Protein AF-A0A961IUP4-F1 (afdb_monomer)

Radius of gyration: 21.98 Å; Cα contacts (8 Å, |Δi|>4): 112; chains: 1; bounding box: 60×43×52 Å

Foldseek 3Di:
DPPPPPPPDPPPDPPDDDDDQFDDQWPDDEPPQKYWQAAAAPDPDQAGAHPVRHRSHHGPRHHIDIDGPDVVSVVVDIHGHGRDDDDDPDDDDDDDDDPD

Mean predicted aligned error: 8.25 Å

Solvent-accessible surface area (backbone atoms only — not comparable to full-atom values): 6811 Å² total; per-residue (Å²): 144,89,76,93,78,83,84,86,82,86,78,86,68,80,86,78,74,79,75,80,78,70,50,74,48,47,74,62,53,80,80,76,62,26,38,83,65,33,34,38,32,66,41,92,62,92,47,40,15,15,95,84,73,39,73,46,29,42,65,83,33,87,50,70,43,76,41,56,91,39,72,67,52,55,74,72,55,72,56,73,42,76,34,53,94,80,79,90,86,78,86,86,80,90,75,81,89,75,89,126

Sequence (100 aa):
MTRLLLSLLLLATPAVADPPPLGLPIDCRLGDDCFLMNYFDSDPGPGATDFTCGPQSYDGHQGTDFAVPSFAAMRAGVAVLAAAPGEVRATRDGMPDLGL

Secondary structure (DSSP, 8-state):
---S-SS---------PPPPP---SBSS-BTTTBEEEE-----SSS----TTS-S---TT--S-EEE-S-HHHHHH---B--SS----------------

pLDDT: mean 88.99, std 13.1, range [54.72, 98.31]

Structure (mmCIF, N/CA/C/O backbone):
data_AF-A0A961IUP4-F1
#
_entry.id   AF-A0A961IUP4-F1
#
loop_
_atom_site.group_PDB
_atom_site.id
_atom_site.type_symbol
_atom_site.label_atom_id
_atom_site.label_alt_id
_atom_site.label_comp_id
_atom_site.label_asym_id
_atom_site.label_entity_id
_atom_site.label_seq_id
_atom_site.pdbx_PDB_ins_code
_atom_site.Cartn_x
_atom_site.Cartn_y
_atom_site.Cartn_z
_atom_site.occupancy
_atom_site.B_iso_or_equiv
_atom_site.auth_seq_id
_atom_site.auth_comp_id
_atom_site.auth_asym_id
_atom_site.auth_atom_id
_atom_site.pdbx_PDB_model_num
ATOM 1 N N . MET A 1 1 ? 42.740 -28.136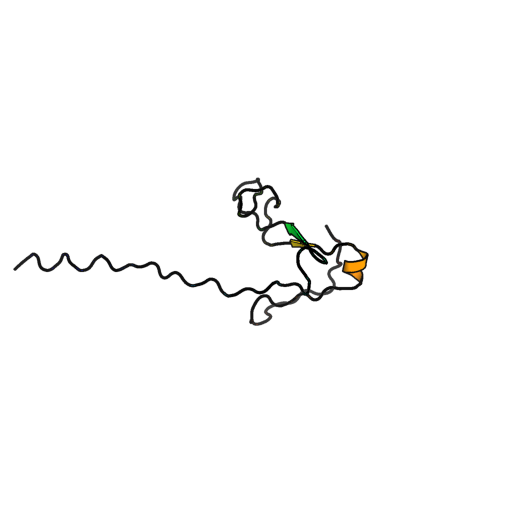 40.064 1.00 57.19 1 MET A N 1
ATOM 2 C CA . MET A 1 1 ? 41.828 -26.982 40.230 1.00 57.19 1 MET A CA 1
ATOM 3 C C . MET A 1 1 ? 42.009 -25.991 39.074 1.00 57.19 1 MET A C 1
ATOM 5 O O . MET A 1 1 ? 42.525 -24.910 39.311 1.00 57.19 1 MET A O 1
ATOM 9 N N . THR A 1 2 ? 41.669 -26.332 37.816 1.00 55.19 2 THR A N 1
ATOM 10 C CA . THR A 1 2 ? 41.746 -25.330 36.715 1.00 55.19 2 THR A CA 1
ATOM 11 C C . THR A 1 2 ? 41.021 -25.680 35.407 1.00 55.19 2 THR A C 1
ATOM 13 O O . THR A 1 2 ? 41.412 -25.158 34.376 1.00 55.19 2 THR A O 1
ATOM 16 N N . ARG A 1 3 ? 40.004 -26.554 35.352 1.00 55.12 3 ARG A N 1
ATOM 17 C CA . ARG A 1 3 ? 39.290 -26.784 34.067 1.00 55.12 3 ARG A CA 1
ATOM 18 C C . ARG A 1 3 ? 37.778 -26.979 34.192 1.00 55.12 3 ARG A C 1
ATOM 20 O O . ARG A 1 3 ? 37.156 -27.522 33.294 1.00 55.12 3 ARG A O 1
ATOM 27 N N . LEU A 1 4 ? 37.178 -26.496 35.280 1.00 55.97 4 LEU A N 1
ATOM 28 C CA . LEU A 1 4 ? 35.719 -26.438 35.438 1.00 55.97 4 LEU A CA 1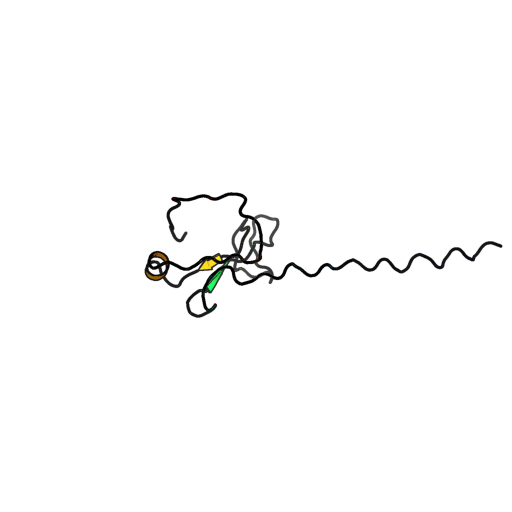
ATOM 29 C C . LEU A 1 4 ? 35.179 -25.057 35.017 1.00 55.97 4 LEU A C 1
ATOM 31 O O . LEU A 1 4 ? 34.437 -24.424 35.754 1.00 55.97 4 LEU A O 1
ATOM 35 N N . LEU A 1 5 ? 35.647 -24.541 33.878 1.00 58.06 5 LEU A N 1
ATOM 36 C CA . LEU A 1 5 ? 35.353 -23.177 33.408 1.00 58.06 5 LEU A CA 1
ATOM 37 C C . LEU A 1 5 ? 35.127 -23.110 31.889 1.00 58.06 5 LEU A C 1
ATOM 39 O O . LEU A 1 5 ? 35.246 -22.048 31.292 1.00 58.06 5 LEU A O 1
ATOM 43 N N . LEU A 1 6 ? 34.797 -24.238 31.251 1.00 54.72 6 LEU A N 1
ATOM 44 C CA . LEU A 1 6 ? 34.560 -24.298 29.803 1.00 54.72 6 LEU A CA 1
ATOM 45 C C . LEU A 1 6 ? 33.219 -24.961 29.449 1.00 54.72 6 LEU A C 1
ATOM 47 O O . LEU A 1 6 ? 33.121 -25.672 28.456 1.00 54.72 6 LEU A O 1
ATOM 51 N N . SER A 1 7 ? 32.192 -24.752 30.276 1.00 59.00 7 SER A N 1
ATOM 52 C CA . SER A 1 7 ? 30.864 -25.365 30.087 1.00 59.00 7 SER A CA 1
ATOM 53 C C . SER A 1 7 ? 29.727 -24.349 29.932 1.00 59.00 7 SER A C 1
ATOM 55 O O . SER A 1 7 ? 28.568 -24.746 29.936 1.00 59.00 7 SER A O 1
ATOM 57 N N . LEU A 1 8 ? 30.017 -23.046 29.822 1.00 60.75 8 LEU A N 1
ATOM 58 C CA . LEU A 1 8 ? 29.002 -21.989 29.957 1.00 60.75 8 LEU A CA 1
ATOM 59 C C . LEU A 1 8 ? 28.918 -21.028 28.755 1.00 60.75 8 LEU A C 1
ATOM 61 O O . LEU A 1 8 ? 28.814 -19.823 28.944 1.00 60.75 8 LEU A O 1
ATOM 65 N N . LEU A 1 9 ? 28.995 -21.534 27.518 1.00 63.19 9 LEU A N 1
ATOM 66 C CA . LEU A 1 9 ? 28.990 -20.686 26.309 1.00 63.19 9 LEU A CA 1
ATOM 67 C C . LEU A 1 9 ? 28.026 -21.127 25.185 1.00 63.19 9 LEU A C 1
ATOM 69 O O . LEU A 1 9 ? 28.164 -20.648 24.068 1.00 63.19 9 LEU A O 1
ATOM 73 N N . LEU A 1 10 ? 27.033 -21.994 25.437 1.00 63.00 10 LEU A N 1
ATOM 74 C CA . LEU A 1 10 ? 26.183 -22.554 24.361 1.00 63.00 10 LEU A CA 1
ATOM 75 C C . LEU A 1 10 ? 24.656 -22.371 24.505 1.00 63.00 10 LEU A C 1
ATOM 77 O O . LEU A 1 10 ? 23.895 -23.213 24.044 1.00 63.00 10 LEU A O 1
ATOM 81 N N . LEU A 1 11 ? 24.173 -21.273 25.095 1.00 65.38 11 LEU A N 1
ATOM 82 C CA . LEU A 1 11 ? 22.719 -21.017 25.205 1.00 65.38 11 LEU A CA 1
ATOM 83 C C . LEU A 1 11 ? 22.259 -19.649 24.671 1.00 65.38 11 LEU A C 1
ATOM 85 O O . LEU A 1 11 ? 21.172 -19.191 25.012 1.00 65.38 11 LEU A O 1
ATOM 89 N N . ALA A 1 12 ? 23.031 -19.007 23.791 1.00 66.44 12 ALA A N 1
ATOM 90 C CA . ALA A 1 12 ? 22.535 -17.852 23.041 1.00 66.44 12 ALA A CA 1
ATOM 91 C C . ALA A 1 12 ? 21.605 -18.329 21.910 1.00 66.44 12 ALA A C 1
ATOM 93 O O . ALA A 1 12 ? 22.010 -18.439 20.756 1.00 66.44 12 ALA A O 1
ATOM 94 N N . THR A 1 13 ? 20.362 -18.668 22.254 1.00 72.12 13 THR A N 1
ATOM 95 C CA . THR A 1 13 ? 19.296 -18.785 21.254 1.00 72.12 13 THR A CA 1
ATOM 96 C C . THR A 1 13 ? 18.891 -17.369 20.842 1.00 72.12 13 THR A C 1
ATOM 98 O O . THR A 1 13 ? 18.687 -16.527 21.722 1.00 72.12 13 THR A O 1
ATOM 101 N N . PRO A 1 14 ? 18.822 -17.043 19.539 1.00 75.75 14 PRO A N 1
ATOM 102 C CA . PRO A 1 14 ? 18.246 -15.774 19.131 1.00 75.75 14 PRO A CA 1
ATOM 103 C C . PRO A 1 14 ? 16.801 -15.741 19.628 1.00 75.75 14 PRO A C 1
ATOM 105 O O . PRO A 1 14 ? 16.029 -16.665 19.369 1.00 75.75 14 PRO A O 1
ATOM 108 N N . ALA A 1 15 ? 16.442 -14.692 20.365 1.00 74.25 15 ALA A N 1
ATOM 109 C CA . ALA A 1 15 ? 15.049 -14.406 20.655 1.00 74.25 15 ALA A CA 1
ATOM 110 C C . ALA A 1 15 ? 14.378 -14.045 19.325 1.00 74.25 15 ALA A C 1
ATOM 112 O O . ALA A 1 15 ? 14.491 -12.918 18.846 1.00 74.25 15 ALA A O 1
ATOM 113 N N . VAL A 1 16 ? 13.744 -15.028 18.693 1.00 76.44 16 VAL A N 1
ATOM 114 C CA . VAL A 1 16 ? 12.872 -14.800 17.545 1.00 76.44 16 VAL A CA 1
ATOM 115 C C . VAL A 1 16 ? 11.540 -14.356 18.129 1.00 76.44 16 VAL A C 1
ATOM 117 O O . VAL A 1 16 ? 10.814 -15.160 18.707 1.00 76.44 16 VAL A O 1
ATOM 120 N N . ALA A 1 17 ? 11.270 -13.054 18.079 1.00 77.56 17 ALA A N 1
ATOM 121 C CA . ALA A 1 17 ? 9.930 -12.555 18.334 1.00 77.56 17 ALA A CA 1
ATOM 122 C C . ALA A 1 17 ? 9.073 -12.875 17.109 1.00 77.56 17 ALA A C 1
ATOM 124 O O . ALA A 1 17 ? 9.506 -12.629 15.979 1.00 77.56 17 ALA A O 1
ATOM 125 N N . ASP A 1 18 ? 7.872 -13.402 17.332 1.00 80.69 18 ASP A N 1
ATOM 126 C CA . ASP A 1 18 ? 6.903 -13.508 16.251 1.00 80.69 18 ASP A CA 1
ATOM 127 C C . ASP A 1 18 ? 6.600 -12.098 15.723 1.00 80.69 18 ASP A C 1
ATOM 129 O O . ASP A 1 18 ? 6.476 -11.153 16.518 1.00 80.69 18 ASP A O 1
ATOM 133 N N . PRO A 1 19 ? 6.497 -11.920 14.396 1.00 80.75 19 PRO A N 1
ATOM 134 C CA . PRO A 1 19 ? 6.028 -10.658 13.856 1.00 80.75 19 PRO A CA 1
ATOM 135 C C . PRO A 1 19 ? 4.638 -10.352 14.434 1.00 80.75 19 PRO A C 1
ATOM 137 O O . PRO A 1 19 ? 3.856 -11.278 14.682 1.00 80.75 19 PRO A O 1
ATOM 140 N N . PRO A 1 20 ? 4.304 -9.068 14.659 1.00 82.88 20 PRO A N 1
ATOM 141 C CA . PRO A 1 20 ? 2.963 -8.717 15.096 1.00 82.88 20 PRO A CA 1
ATOM 142 C C . PRO A 1 20 ? 1.951 -9.281 14.088 1.00 82.88 20 PRO A C 1
ATOM 144 O O . PRO A 1 20 ? 2.190 -9.190 12.881 1.00 82.88 20 PRO A O 1
ATOM 147 N N . PRO A 1 21 ? 0.835 -9.873 14.543 1.00 88.00 21 PRO A N 1
ATOM 148 C CA . PRO A 1 21 ? -0.186 -10.349 13.626 1.00 88.00 21 PRO A CA 1
ATOM 149 C C . PRO A 1 21 ? -0.774 -9.145 12.888 1.00 88.00 21 PRO A C 1
ATOM 151 O O . PRO A 1 21 ? -1.307 -8.228 13.514 1.00 88.00 21 PRO A O 1
ATOM 154 N N . LEU A 1 22 ? -0.658 -9.149 11.561 1.00 92.25 22 LEU A N 1
ATOM 155 C CA . LEU A 1 22 ? -1.227 -8.127 10.690 1.00 92.25 22 LEU A CA 1
ATOM 156 C C . LEU A 1 22 ? -2.423 -8.715 9.938 1.00 92.25 22 LEU A C 1
ATOM 158 O O . LEU A 1 22 ? -2.325 -9.783 9.334 1.00 92.25 22 LEU A O 1
ATOM 162 N N . GLY A 1 23 ? -3.552 -8.015 9.983 1.00 94.12 23 GLY A N 1
ATOM 163 C CA . GLY A 1 23 ? -4.695 -8.239 9.106 1.00 94.12 23 GLY A CA 1
ATOM 164 C C . GLY A 1 23 ? -4.532 -7.521 7.764 1.00 94.12 23 GLY A C 1
ATOM 165 O O . GLY A 1 23 ? -3.700 -6.625 7.616 1.00 94.12 23 GLY A O 1
ATOM 166 N N . LEU A 1 24 ? -5.360 -7.898 6.787 1.00 94.94 24 LEU A N 1
ATOM 167 C CA . LEU A 1 24 ? -5.457 -7.192 5.508 1.00 94.94 24 LEU A CA 1
ATOM 168 C C . LEU A 1 24 ? -6.015 -5.769 5.756 1.00 94.94 24 LEU A C 1
ATOM 170 O O . LEU A 1 24 ? -7.094 -5.652 6.338 1.00 94.94 24 LEU A O 1
ATOM 174 N N . PRO A 1 25 ? -5.324 -4.686 5.343 1.00 96.62 25 PRO A N 1
ATOM 175 C CA . PRO A 1 25 ? -5.694 -3.311 5.698 1.00 96.62 25 PRO A CA 1
ATOM 176 C C . PRO A 1 25 ? -6.808 -2.720 4.814 1.00 96.62 25 PRO A C 1
ATOM 178 O O . PRO A 1 25 ? -6.965 -1.504 4.729 1.00 96.62 25 PRO A O 1
ATOM 181 N N . ILE A 1 26 ? -7.580 -3.562 4.132 1.00 96.81 26 ILE A N 1
ATOM 182 C CA . ILE A 1 26 ? -8.632 -3.170 3.195 1.00 96.81 26 ILE A CA 1
ATOM 183 C C . ILE A 1 26 ? -9.783 -4.178 3.289 1.00 96.81 26 ILE A C 1
ATOM 185 O O . ILE A 1 26 ? -9.552 -5.386 3.351 1.00 96.81 26 ILE A O 1
ATOM 189 N N . ASP A 1 27 ? -11.018 -3.680 3.336 1.00 96.81 27 ASP A N 1
ATOM 190 C CA . ASP A 1 27 ? -12.228 -4.507 3.359 1.00 96.81 27 ASP A CA 1
ATOM 191 C C . ASP A 1 27 ? -12.570 -4.989 1.944 1.00 96.81 27 ASP A C 1
ATOM 193 O O . ASP A 1 27 ? -13.314 -4.344 1.203 1.00 96.81 27 ASP A O 1
ATOM 197 N N . CYS A 1 28 ? -11.933 -6.085 1.536 1.00 96.38 28 CYS A N 1
ATOM 198 C CA . CYS A 1 28 ? -12.100 -6.691 0.222 1.00 96.38 28 CYS A CA 1
ATOM 199 C C . CYS A 1 28 ? -11.745 -8.185 0.245 1.00 96.38 28 CYS A C 1
ATOM 201 O O . CYS A 1 28 ? -11.082 -8.692 1.156 1.00 96.38 28 CYS A O 1
ATOM 203 N N . ARG A 1 29 ? -12.154 -8.901 -0.801 1.00 96.25 29 ARG A N 1
ATOM 204 C CA . ARG A 1 29 ? -11.702 -10.251 -1.124 1.00 96.25 29 ARG A CA 1
ATOM 205 C C . ARG A 1 29 ? -10.586 -10.173 -2.168 1.00 96.25 29 ARG A C 1
ATOM 207 O O . ARG A 1 29 ? -10.814 -9.962 -3.361 1.00 96.25 29 ARG A O 1
ATOM 214 N N . LEU A 1 30 ? -9.356 -10.367 -1.693 1.00 96.12 30 LEU A N 1
ATOM 215 C CA . LEU A 1 30 ? -8.157 -10.305 -2.525 1.00 96.12 30 LEU A CA 1
ATOM 216 C C . LEU A 1 30 ? -8.232 -11.277 -3.712 1.00 96.12 30 LEU A C 1
ATOM 218 O O . LEU A 1 30 ? -8.437 -12.476 -3.531 1.00 96.12 30 LEU A O 1
ATOM 222 N N . GLY A 1 31 ? -8.014 -10.743 -4.913 1.00 95.69 31 GLY A N 1
ATOM 223 C CA . GLY A 1 31 ? -8.123 -11.457 -6.184 1.00 95.69 31 GLY A CA 1
ATOM 224 C C . GLY A 1 31 ? -9.469 -11.283 -6.889 1.00 95.69 31 GLY A C 1
ATOM 225 O O . GLY A 1 31 ? -9.584 -11.678 -8.048 1.00 95.69 31 GLY A O 1
ATOM 226 N N . ASP A 1 32 ? -10.463 -10.674 -6.237 1.00 96.69 32 ASP A N 1
ATOM 227 C CA . ASP A 1 32 ? -11.799 -10.491 -6.805 1.00 96.69 32 ASP A CA 1
ATOM 228 C C . ASP A 1 32 ? -12.192 -9.019 -6.930 1.00 96.69 32 ASP A C 1
ATOM 230 O O . ASP A 1 32 ? -12.432 -8.536 -8.036 1.00 96.69 32 ASP A O 1
ATOM 234 N N . ASP A 1 33 ? -12.263 -8.303 -5.809 1.00 95.69 33 ASP A N 1
ATOM 235 C CA . ASP A 1 33 ? -12.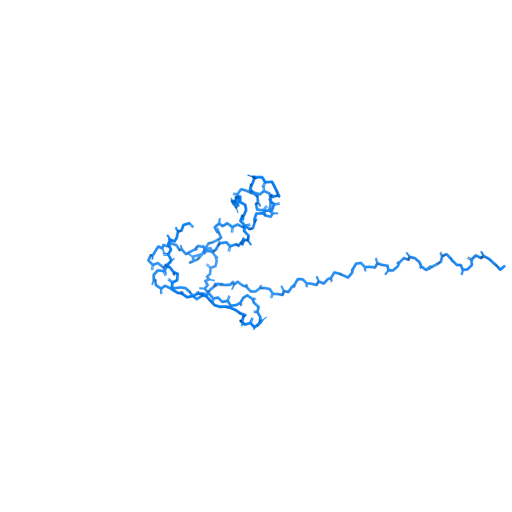657 -6.888 -5.746 1.00 95.69 33 ASP A CA 1
ATOM 236 C C . ASP A 1 33 ? -11.515 -5.969 -5.274 1.00 95.69 33 ASP A C 1
ATOM 238 O O . ASP A 1 33 ? -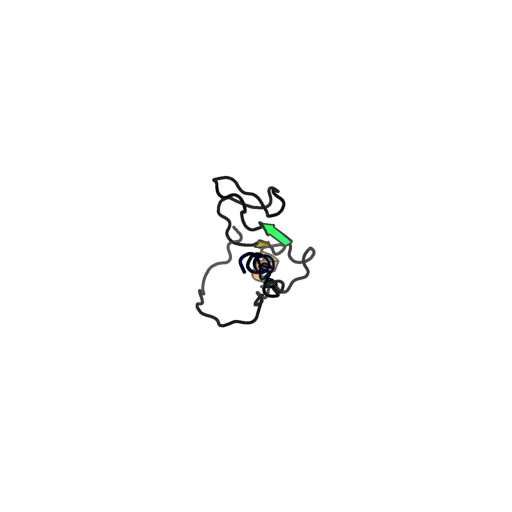11.672 -4.747 -5.238 1.00 95.69 33 ASP A O 1
ATOM 242 N N . CYS A 1 34 ? -10.336 -6.542 -5.022 1.00 97.06 34 CYS A N 1
ATOM 243 C CA . CYS A 1 34 ? -9.067 -5.838 -4.884 1.00 97.06 34 CYS A CA 1
ATOM 244 C C . CYS A 1 34 ? -7.886 -6.721 -5.326 1.00 97.06 34 CYS A C 1
ATOM 246 O O . CYS A 1 34 ? -7.984 -7.951 -5.343 1.00 97.06 34 CYS A O 1
ATOM 248 N N . PHE A 1 35 ? -6.750 -6.105 -5.656 1.00 96.12 35 PHE A N 1
ATOM 249 C CA . PHE A 1 35 ? -5.564 -6.786 -6.189 1.00 96.12 35 PHE A CA 1
ATOM 250 C C . PHE A 1 35 ? -4.280 -6.226 -5.577 1.00 96.12 35 PHE A C 1
ATOM 252 O O . PHE A 1 35 ? -4.201 -5.032 -5.302 1.00 96.12 35 PHE A O 1
ATOM 259 N N . LEU A 1 36 ? -3.262 -7.073 -5.413 1.00 95.69 36 LEU A N 1
ATOM 260 C CA . LEU A 1 36 ? -1.903 -6.617 -5.115 1.00 95.69 36 LEU A CA 1
ATOM 261 C C . LEU A 1 36 ? -1.303 -6.005 -6.383 1.00 95.69 36 LEU A C 1
ATOM 263 O O . LEU A 1 36 ? -1.182 -6.690 -7.399 1.00 95.69 36 LEU A O 1
ATOM 267 N N . MET A 1 37 ? -0.990 -4.712 -6.325 1.00 94.94 37 MET A N 1
ATOM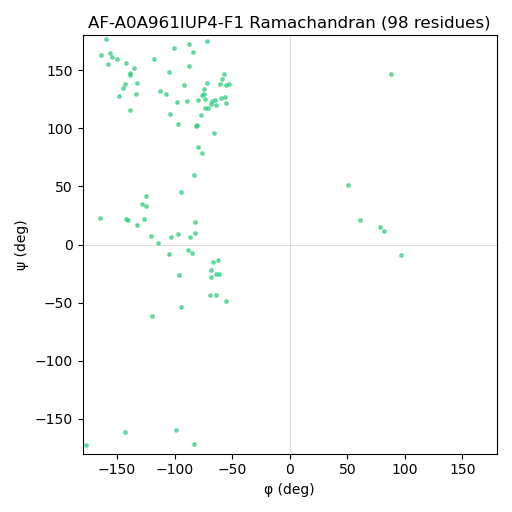 268 C CA . MET A 1 37 ? -0.411 -3.964 -7.440 1.00 94.94 37 MET A CA 1
ATOM 269 C C . MET A 1 37 ? 1.116 -3.922 -7.336 1.00 94.94 37 MET A C 1
ATOM 271 O O . MET A 1 37 ? 1.790 -4.344 -8.269 1.00 94.94 37 MET A O 1
ATOM 275 N N . ASN A 1 38 ? 1.648 -3.475 -6.193 1.00 96.69 38 ASN A N 1
ATOM 276 C CA . ASN A 1 38 ? 3.086 -3.369 -5.929 1.00 96.69 38 ASN A CA 1
ATOM 277 C C . ASN A 1 38 ? 3.416 -3.819 -4.502 1.00 96.69 38 ASN A C 1
ATOM 279 O O . ASN A 1 38 ? 2.651 -3.557 -3.571 1.00 96.69 38 ASN A O 1
ATOM 283 N N . TYR A 1 39 ? 4.586 -4.426 -4.320 1.00 97.81 39 TYR A N 1
ATOM 284 C CA . TYR A 1 39 ? 5.170 -4.729 -3.013 1.00 97.81 39 TYR A CA 1
ATOM 285 C C . TYR A 1 39 ? 6.242 -3.720 -2.624 1.00 97.81 39 TYR A C 1
ATOM 287 O O . TYR A 1 39 ? 6.711 -2.950 -3.457 1.00 97.81 39 TYR A O 1
ATOM 295 N N . PHE A 1 40 ? 6.667 -3.785 -1.363 1.00 97.38 40 PHE A N 1
ATOM 296 C CA . PHE A 1 40 ? 7.812 -3.042 -0.850 1.00 97.38 40 PHE A CA 1
ATOM 297 C C . PHE A 1 40 ? 9.037 -3.306 -1.725 1.00 97.38 40 PHE A C 1
ATOM 299 O O . PHE A 1 40 ? 9.283 -4.448 -2.122 1.00 97.38 40 PHE A O 1
ATOM 306 N N . ASP A 1 41 ? 9.794 -2.256 -2.014 1.00 98.31 41 ASP A N 1
ATOM 307 C CA . ASP A 1 41 ? 11.037 -2.376 -2.753 1.00 98.31 41 ASP A CA 1
ATOM 308 C C . ASP A 1 41 ? 12.161 -2.909 -1.862 1.00 98.31 41 ASP A C 1
ATOM 310 O O . ASP A 1 41 ? 12.621 -2.254 -0.928 1.00 98.31 41 ASP A O 1
ATOM 314 N N . SER A 1 42 ? 12.590 -4.133 -2.150 1.00 97.56 42 SER A N 1
ATOM 315 C CA . SER A 1 42 ? 13.691 -4.794 -1.459 1.00 97.56 42 SER A CA 1
ATOM 316 C C . SER A 1 42 ? 15.069 -4.513 -2.073 1.00 97.56 42 SER A C 1
ATOM 318 O O . SER A 1 42 ? 16.075 -4.929 -1.490 1.00 97.56 42 SER A O 1
ATOM 320 N N . ASP A 1 43 ? 15.143 -3.794 -3.201 1.00 97.75 43 ASP A N 1
ATOM 321 C CA . ASP A 1 43 ? 16.407 -3.351 -3.791 1.00 97.75 43 ASP A CA 1
ATOM 322 C C . ASP A 1 43 ? 16.933 -2.101 -3.045 1.00 97.75 43 ASP A C 1
ATOM 324 O O . ASP A 1 43 ? 16.221 -1.112 -2.904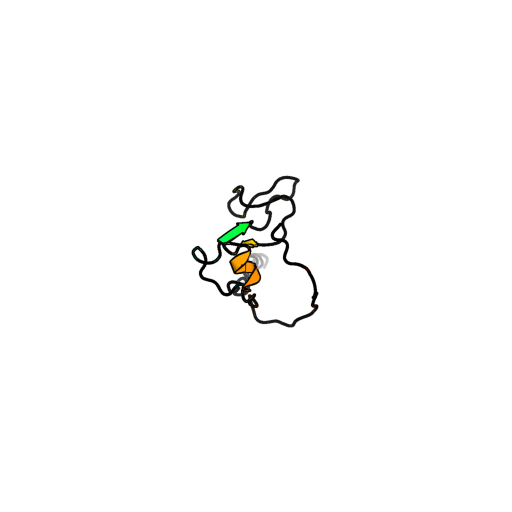 1.00 97.75 43 ASP A O 1
ATOM 328 N N . PRO A 1 44 ? 18.171 -2.112 -2.511 1.00 95.62 44 PRO A N 1
ATOM 329 C CA . PRO A 1 44 ? 18.747 -0.945 -1.833 1.00 95.62 44 PRO A CA 1
ATOM 330 C C . PRO A 1 44 ? 19.409 0.066 -2.791 1.00 95.62 44 PRO A C 1
ATOM 332 O O . PRO A 1 44 ? 19.913 1.100 -2.343 1.00 95.62 44 PRO A O 1
ATOM 335 N N . GLY A 1 45 ? 19.530 -0.277 -4.073 1.00 96.12 45 GLY A N 1
ATOM 336 C CA . GLY A 1 45 ? 20.061 0.550 -5.148 1.00 96.12 45 GLY A CA 1
ATOM 337 C C . GLY A 1 45 ? 18.946 1.211 -5.968 1.00 96.12 45 GLY A C 1
ATOM 338 O O . GLY A 1 45 ? 17.838 1.358 -5.483 1.00 96.12 45 GLY A O 1
ATOM 339 N N . PRO A 1 46 ? 19.232 1.641 -7.211 1.00 95.69 46 PRO A N 1
ATOM 340 C CA . PRO A 1 46 ? 18.250 2.297 -8.086 1.00 95.69 46 PRO A CA 1
ATOM 341 C C . PRO A 1 46 ? 17.335 1.304 -8.833 1.00 95.69 46 PRO A C 1
ATOM 343 O O . PRO A 1 46 ? 16.714 1.663 -9.836 1.00 95.69 46 PRO A O 1
ATOM 346 N N . GLY A 1 47 ? 17.380 0.022 -8.462 1.00 97.25 47 GLY A N 1
ATOM 347 C CA . GLY A 1 47 ? 16.514 -1.013 -9.014 1.00 97.25 47 GLY A CA 1
ATOM 348 C C . GLY A 1 47 ? 15.162 -1.028 -8.310 1.00 97.25 47 GLY A C 1
ATOM 349 O O . GLY A 1 47 ? 14.858 -0.147 -7.522 1.00 97.25 47 GLY A O 1
ATOM 350 N N . ALA A 1 48 ? 14.353 -2.041 -8.608 1.00 98.12 48 ALA A N 1
ATOM 351 C CA . ALA A 1 48 ? 13.166 -2.330 -7.820 1.00 98.12 48 ALA A CA 1
ATOM 352 C C . ALA A 1 48 ? 12.888 -3.826 -7.835 1.00 98.12 48 ALA A C 1
ATOM 354 O O . ALA A 1 48 ? 12.810 -4.424 -8.914 1.00 98.12 48 ALA A O 1
ATOM 355 N N . THR A 1 49 ? 12.729 -4.434 -6.661 1.00 98.06 49 THR A N 1
ATOM 356 C CA . THR A 1 49 ? 12.372 -5.855 -6.570 1.00 98.06 49 THR A CA 1
ATOM 357 C C . THR A 1 49 ? 11.419 -6.138 -5.424 1.00 98.06 49 THR A C 1
ATOM 359 O O . THR A 1 49 ? 11.588 -5.632 -4.317 1.00 98.06 49 THR A O 1
ATOM 362 N N . ASP A 1 50 ? 10.422 -6.983 -5.669 1.00 98.06 50 ASP A N 1
ATOM 363 C CA . ASP A 1 50 ? 9.570 -7.503 -4.602 1.00 98.06 50 ASP A CA 1
ATOM 364 C C . ASP A 1 50 ? 10.317 -8.523 -3.718 1.00 98.06 50 ASP A C 1
ATOM 366 O O . ASP A 1 50 ? 11.445 -8.930 -3.998 1.00 98.06 50 ASP A O 1
ATOM 370 N N . PHE A 1 51 ? 9.662 -8.994 -2.653 1.00 96.50 51 PHE A N 1
ATOM 371 C CA . PHE A 1 51 ? 10.241 -9.952 -1.701 1.00 96.50 51 PHE A CA 1
ATOM 372 C C . PHE A 1 51 ? 10.624 -11.319 -2.309 1.00 96.50 51 PHE A C 1
ATOM 374 O O . PHE A 1 51 ? 11.304 -12.112 -1.656 1.00 96.50 51 PHE A O 1
ATOM 381 N N . THR A 1 52 ? 10.175 -11.619 -3.531 1.00 97.38 52 THR A N 1
ATOM 382 C CA . THR A 1 52 ? 10.535 -12.817 -4.307 1.00 97.38 52 THR A CA 1
ATOM 383 C C . THR A 1 52 ? 11.652 -12.554 -5.322 1.00 97.38 52 THR A C 1
ATOM 385 O O . THR A 1 52 ? 11.947 -13.422 -6.145 1.00 97.38 52 THR A O 1
ATOM 388 N N . CYS A 1 53 ? 12.283 -11.375 -5.265 1.00 96.81 53 CYS A N 1
ATOM 389 C CA . CYS A 1 53 ? 13.193 -10.842 -6.280 1.00 96.81 53 CYS A CA 1
ATOM 390 C C . CYS A 1 53 ? 12.518 -10.643 -7.653 1.00 96.81 53 CYS A C 1
ATOM 392 O O . CYS A 1 53 ? 13.192 -10.626 -8.687 1.00 96.81 53 CYS A O 1
ATOM 394 N N . GLY A 1 54 ? 11.187 -10.547 -7.675 1.00 97.38 54 GLY A N 1
ATOM 395 C CA . GLY A 1 54 ? 10.381 -10.320 -8.865 1.00 97.38 54 GLY A CA 1
ATOM 396 C C . GLY A 1 54 ? 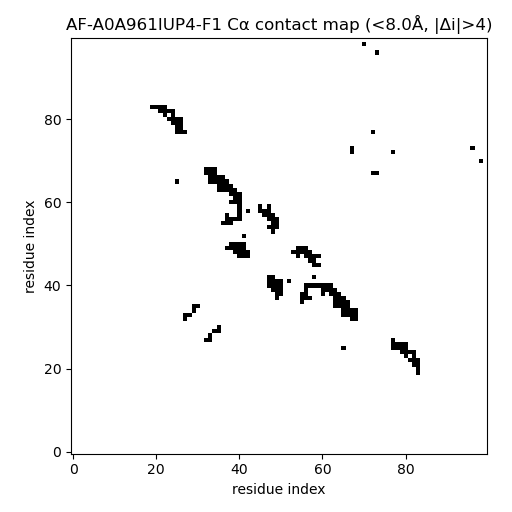10.198 -8.831 -9.178 1.00 97.38 54 GLY A C 1
ATOM 397 O O . GLY A 1 54 ? 10.601 -7.968 -8.397 1.00 97.38 54 GLY A O 1
ATOM 398 N N . PRO A 1 55 ? 9.595 -8.506 -10.334 1.00 96.94 55 PRO A N 1
ATOM 399 C CA . PRO A 1 55 ? 9.487 -7.131 -10.811 1.00 96.94 55 PRO A CA 1
ATOM 400 C C . PRO A 1 55 ? 8.263 -6.370 -10.268 1.00 96.94 55 PRO A C 1
ATOM 402 O O . PRO A 1 55 ? 7.992 -5.279 -10.759 1.00 96.94 55 PRO A O 1
ATOM 405 N N . GLN A 1 56 ? 7.474 -6.920 -9.332 1.00 97.50 56 GLN A N 1
ATOM 406 C CA . GLN A 1 56 ? 6.231 -6.284 -8.859 1.00 97.50 56 GLN A CA 1
ATOM 407 C C . GLN A 1 56 ? 6.513 -5.235 -7.767 1.00 97.50 56 GLN A C 1
ATOM 409 O O . GLN A 1 56 ? 6.067 -5.346 -6.625 1.00 97.50 56 GLN A O 1
ATOM 414 N N . SER A 1 57 ? 7.309 -4.231 -8.123 1.00 97.75 57 SER A N 1
ATOM 415 C CA . SER A 1 57 ? 7.675 -3.087 -7.288 1.00 97.75 57 SER A CA 1
ATOM 416 C C . SER A 1 57 ? 8.158 -1.927 -8.175 1.00 97.75 57 SER A C 1
ATOM 418 O O . SER A 1 57 ? 8.254 -2.064 -9.397 1.00 97.75 57 SER A O 1
ATOM 420 N N . TYR A 1 58 ? 8.471 -0.783 -7.571 1.00 96.81 58 TYR A N 1
ATOM 421 C CA . TYR A 1 58 ? 9.109 0.359 -8.224 1.00 96.81 58 TYR A CA 1
ATOM 422 C C . TYR A 1 58 ? 10.123 1.031 -7.285 1.00 96.81 58 TYR A C 1
ATOM 424 O O . TYR A 1 58 ? 10.009 0.902 -6.067 1.00 96.81 58 TYR A O 1
ATOM 432 N N . ASP A 1 59 ? 11.099 1.742 -7.862 1.00 97.50 59 ASP A N 1
ATOM 433 C CA . ASP A 1 59 ? 12.262 2.291 -7.141 1.00 97.50 59 ASP A CA 1
ATOM 434 C C . ASP A 1 59 ? 11.826 3.177 -5.967 1.00 97.50 59 ASP A C 1
ATOM 436 O O . ASP A 1 59 ? 11.082 4.155 -6.132 1.00 97.50 59 ASP A O 1
ATOM 440 N N . GLY A 1 60 ? 12.273 2.800 -4.770 1.00 96.75 60 GLY A N 1
ATOM 441 C CA . GLY A 1 60 ? 12.020 3.531 -3.536 1.00 96.75 60 GLY A CA 1
ATOM 442 C C . GLY A 1 60 ? 10.623 3.322 -2.948 1.00 96.75 60 GLY A C 1
ATOM 443 O O . GLY A 1 60 ? 10.211 4.095 -2.074 1.00 96.75 60 GLY A O 1
ATOM 444 N N . HIS A 1 61 ? 9.876 2.307 -3.393 1.00 97.19 61 HIS A N 1
ATOM 445 C CA . HIS A 1 61 ? 8.557 2.003 -2.850 1.00 97.19 61 HIS A CA 1
ATOM 446 C C . HIS A 1 61 ? 8.629 1.497 -1.398 1.00 97.19 61 HIS A C 1
ATOM 448 O O . HIS A 1 61 ? 9.273 0.498 -1.088 1.00 97.19 61 HIS A O 1
ATOM 454 N N . GLN A 1 62 ? 7.920 2.172 -0.487 1.00 96.19 62 GLN A N 1
ATOM 455 C CA . GLN A 1 62 ? 8.007 1.919 0.962 1.00 96.19 62 GLN A CA 1
ATOM 456 C C . GLN A 1 62 ? 6.821 1.126 1.534 1.00 96.19 62 GLN A C 1
ATOM 458 O O . GLN A 1 62 ? 6.715 0.988 2.754 1.00 96.19 62 GLN A O 1
ATOM 463 N N . GLY A 1 63 ? 5.909 0.637 0.691 1.00 94.75 63 GLY A N 1
ATOM 464 C CA . GLY A 1 63 ? 4.633 0.075 1.129 1.00 94.75 63 GLY A CA 1
ATOM 465 C C . GLY A 1 63 ? 4.169 -1.123 0.313 1.00 94.75 63 GLY A C 1
ATOM 466 O O . GLY A 1 63 ? 4.947 -1.797 -0.348 1.00 94.75 63 GLY A O 1
ATOM 467 N N . THR A 1 64 ? 2.883 -1.439 0.404 1.00 96.06 64 THR A N 1
ATOM 468 C CA . THR A 1 64 ? 2.221 -2.429 -0.450 1.00 96.06 64 THR A CA 1
ATOM 469 C C . THR A 1 64 ? 0.924 -1.819 -0.943 1.00 96.06 64 THR A C 1
ATOM 471 O O . THR A 1 64 ? 0.133 -1.323 -0.138 1.00 96.06 64 THR A O 1
ATOM 474 N N . ASP A 1 65 ? 0.718 -1.878 -2.252 1.00 95.94 65 ASP A N 1
ATOM 475 C CA . ASP A 1 65 ? -0.406 -1.238 -2.917 1.00 95.94 65 ASP A CA 1
ATOM 476 C C . ASP A 1 65 ? -1.522 -2.250 -3.168 1.00 95.94 65 ASP A C 1
ATOM 478 O O . ASP A 1 65 ? -1.331 -3.253 -3.864 1.00 95.94 65 ASP A O 1
ATOM 482 N N . PHE A 1 66 ? -2.712 -1.954 -2.642 1.00 95.56 66 PHE A N 1
ATOM 483 C CA . PHE A 1 66 ? -3.941 -2.682 -2.947 1.00 95.56 66 PHE A CA 1
ATOM 484 C C . PHE A 1 66 ? -4.798 -1.854 -3.905 1.00 95.56 66 PHE A C 1
ATOM 486 O O . PHE A 1 66 ? -5.320 -0.801 -3.541 1.00 95.56 66 PHE A O 1
ATOM 493 N N . ALA A 1 67 ? -4.957 -2.333 -5.134 1.00 94.94 67 ALA A N 1
ATOM 494 C CA . ALA A 1 67 ? -5.757 -1.675 -6.155 1.00 94.94 67 ALA A CA 1
ATOM 495 C C . ALA A 1 67 ? -7.204 -2.177 -6.142 1.00 94.94 67 ALA A C 1
ATOM 497 O O . ALA A 1 67 ? -7.452 -3.380 -6.087 1.00 94.94 67 ALA A O 1
ATOM 498 N N . VAL A 1 68 ? -8.161 -1.259 -6.275 1.00 95.19 68 VAL A N 1
ATOM 499 C CA . VAL A 1 68 ? -9.563 -1.565 -6.607 1.00 95.19 68 VAL A CA 1
ATOM 500 C C . VAL A 1 68 ? -9.745 -1.618 -8.135 1.00 95.19 68 VAL A C 1
ATOM 502 O O . VAL A 1 68 ? -9.013 -0.942 -8.859 1.00 95.19 68 VAL A O 1
ATOM 505 N N . PRO A 1 69 ? -10.723 -2.370 -8.674 1.00 94.56 69 PRO A N 1
ATOM 506 C CA . PRO A 1 69 ? -10.796 -2.694 -10.107 1.00 94.56 69 PRO A CA 1
ATOM 507 C C . PRO A 1 69 ? -11.063 -1.507 -11.042 1.00 94.56 69 PRO A C 1
ATOM 509 O O . PRO A 1 69 ? -10.950 -1.648 -12.258 1.00 94.56 69 PRO A O 1
ATOM 512 N N . SER A 1 70 ? -11.509 -0.358 -10.525 1.00 93.62 70 SER A N 1
ATOM 513 C CA . SER A 1 70 ? -11.822 0.804 -11.361 1.00 93.62 70 SER A CA 1
ATOM 514 C C . SER A 1 70 ? -11.944 2.096 -10.561 1.00 93.62 70 SER A C 1
ATOM 516 O O . SER A 1 70 ? -12.241 2.085 -9.367 1.00 93.62 70 SER A O 1
ATOM 518 N N . PHE A 1 71 ? -11.883 3.232 -11.259 1.00 92.81 71 PHE A N 1
ATOM 519 C CA . PHE A 1 71 ? -12.241 4.526 -10.676 1.00 92.81 71 PHE A CA 1
ATOM 520 C C . PHE A 1 71 ? -13.699 4.601 -10.203 1.00 92.81 71 PHE A C 1
ATOM 522 O O . PHE A 1 71 ? -14.020 5.414 -9.342 1.00 92.81 71 PHE A O 1
ATOM 529 N N . ALA A 1 72 ? -14.603 3.795 -10.771 1.00 94.62 72 ALA A N 1
ATOM 530 C CA . ALA A 1 72 ? -15.973 3.718 -10.275 1.00 94.62 72 ALA A CA 1
ATOM 531 C C . ALA A 1 72 ? -16.019 3.050 -8.893 1.00 94.62 72 ALA A C 1
ATOM 533 O O . ALA A 1 72 ? -16.681 3.580 -8.008 1.00 94.62 72 ALA A O 1
ATOM 534 N N . ALA A 1 73 ? -15.268 1.960 -8.697 1.00 93.94 73 ALA A N 1
ATOM 535 C CA . ALA A 1 73 ? -15.111 1.312 -7.394 1.00 93.94 73 ALA A CA 1
ATOM 536 C C . ALA A 1 73 ? -14.407 2.237 -6.387 1.00 93.94 73 ALA A C 1
ATOM 538 O O . ALA A 1 73 ? -14.890 2.405 -5.276 1.00 93.94 73 ALA A O 1
ATOM 539 N N . MET A 1 74 ? -13.342 2.928 -6.809 1.00 92.62 74 MET A N 1
ATOM 540 C CA . MET A 1 74 ? -12.657 3.936 -5.990 1.00 92.62 74 MET A CA 1
ATOM 541 C C . MET A 1 74 ? -13.625 5.022 -5.499 1.00 92.62 74 MET A C 1
ATOM 543 O O . MET A 1 74 ? -13.690 5.300 -4.309 1.00 92.62 74 MET A O 1
ATOM 547 N N . ARG A 1 75 ? -14.442 5.592 -6.398 1.00 93.12 75 ARG A N 1
ATOM 548 C CA . ARG A 1 75 ? -15.444 6.613 -6.039 1.00 93.12 75 ARG A CA 1
ATOM 549 C C . ARG A 1 75 ? -16.596 6.080 -5.190 1.00 93.12 75 ARG A C 1
ATOM 551 O O . ARG A 1 75 ? -17.199 6.862 -4.464 1.00 93.12 75 ARG A O 1
ATOM 558 N N . ALA A 1 76 ? -16.938 4.797 -5.314 1.00 94.38 76 ALA A N 1
ATOM 559 C CA . ALA A 1 76 ? -17.916 4.161 -4.432 1.00 94.38 76 ALA A CA 1
ATOM 560 C C . ALA A 1 76 ? -17.385 4.037 -2.992 1.00 94.38 76 ALA A C 1
ATOM 562 O O . ALA A 1 76 ? -18.181 3.973 -2.057 1.00 94.38 76 ALA A O 1
ATOM 563 N N . GLY A 1 77 ? -16.060 4.077 -2.829 1.00 92.19 77 GLY A N 1
ATOM 564 C CA . GLY A 1 77 ? -15.367 3.964 -1.558 1.00 92.19 77 GLY A CA 1
ATOM 565 C C . GLY A 1 77 ? -15.085 2.510 -1.191 1.00 92.19 77 GLY A C 1
ATOM 566 O O . GLY A 1 77 ? -15.858 1.603 -1.494 1.00 92.19 77 GLY A O 1
ATOM 567 N N . VAL A 1 78 ? -13.963 2.303 -0.509 1.00 93.50 78 VAL A N 1
ATOM 568 C CA . VAL A 1 78 ? -13.587 1.037 0.124 1.00 93.50 78 VAL A CA 1
ATOM 569 C C . VAL A 1 78 ? -13.118 1.343 1.541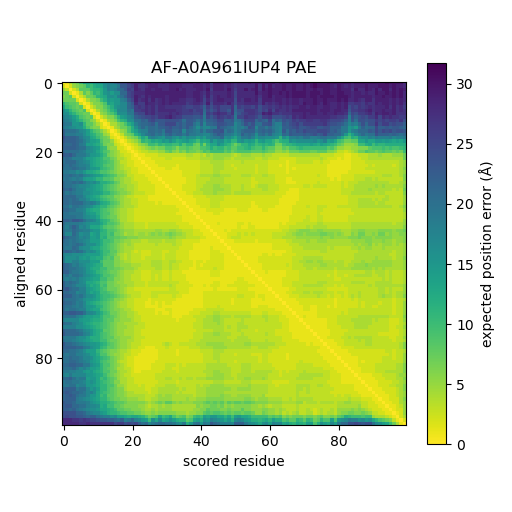 1.00 93.50 78 VAL A C 1
ATOM 571 O O . VAL A 1 78 ? -12.450 2.354 1.770 1.00 93.50 78 VAL A O 1
ATOM 574 N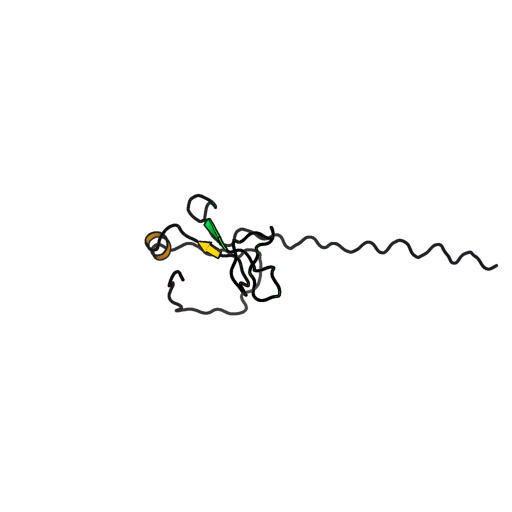 N . ALA A 1 79 ? -13.496 0.513 2.511 1.00 96.62 79 ALA A N 1
ATOM 575 C CA . ALA A 1 79 ? -13.054 0.724 3.880 1.00 96.62 79 ALA A CA 1
ATOM 576 C C . ALA A 1 79 ? -11.574 0.339 4.016 1.00 96.62 79 ALA A C 1
ATOM 578 O O . ALA A 1 79 ? -11.176 -0.784 3.707 1.00 96.62 79 ALA A O 1
ATOM 579 N N . VAL A 1 80 ? -10.765 1.279 4.505 1.00 95.38 80 VAL A N 1
ATOM 580 C CA . VAL A 1 80 ? -9.383 1.028 4.926 1.00 95.38 80 VAL A CA 1
ATOM 581 C C . VAL A 1 80 ? -9.411 0.630 6.397 1.00 95.38 80 VAL A C 1
ATOM 583 O O . VAL A 1 80 ? -9.943 1.358 7.238 1.00 95.38 80 VAL A O 1
ATOM 586 N N . LEU A 1 81 ? -8.866 -0.542 6.702 1.00 97.06 81 LEU A N 1
ATOM 587 C CA . LEU A 1 81 ? -8.917 -1.154 8.026 1.00 97.06 81 LEU A CA 1
ATOM 588 C C . LEU A 1 81 ? -7.566 -1.024 8.731 1.00 97.06 81 LEU A C 1
ATOM 590 O O . LEU A 1 81 ? -6.505 -1.066 8.109 1.00 97.06 81 LEU A O 1
ATOM 594 N N . ALA A 1 82 ? -7.590 -0.918 10.059 1.00 96.75 82 ALA A N 1
ATOM 595 C CA . ALA A 1 82 ? -6.369 -1.019 10.846 1.00 96.75 82 ALA A CA 1
ATOM 596 C C . ALA A 1 82 ? -5.828 -2.457 10.774 1.00 96.75 82 ALA A C 1
ATOM 598 O O . ALA A 1 82 ? -6.507 -3.395 11.189 1.00 96.75 82 ALA A O 1
ATOM 599 N N . ALA A 1 83 ? -4.593 -2.627 10.292 1.00 96.00 83 ALA A N 1
ATOM 600 C CA . ALA A 1 83 ? -3.952 -3.943 10.207 1.00 96.00 83 ALA A CA 1
ATOM 601 C C . ALA A 1 83 ? -3.720 -4.587 11.588 1.00 96.00 83 ALA A C 1
ATOM 603 O O . ALA A 1 83 ? -3.647 -5.807 11.697 1.00 96.00 83 ALA A O 1
ATOM 604 N N . ALA A 1 84 ? -3.609 -3.783 12.646 1.00 95.50 84 ALA A N 1
ATOM 605 C CA . ALA A 1 84 ? -3.479 -4.233 14.028 1.00 95.50 84 ALA A CA 1
ATOM 606 C C . ALA A 1 84 ? -4.000 -3.149 14.995 1.00 95.50 84 ALA A C 1
ATOM 608 O O . ALA A 1 84 ? -4.098 -1.981 14.603 1.00 95.50 84 ALA A O 1
ATOM 609 N N . PRO A 1 85 ? -4.315 -3.490 16.261 1.00 94.62 85 PRO A N 1
ATOM 610 C CA . PRO A 1 85 ? -4.648 -2.502 17.284 1.00 94.62 85 PRO A CA 1
ATOM 611 C C . PRO A 1 85 ? -3.513 -1.495 17.508 1.00 94.62 85 PRO A C 1
ATOM 613 O O . PRO A 1 85 ? -2.337 -1.858 17.518 1.00 94.62 85 PRO A O 1
ATOM 616 N N . GLY A 1 86 ? -3.865 -0.234 17.752 1.00 93.81 86 GLY A N 1
ATOM 617 C CA . GLY A 1 86 ? -2.897 0.825 18.017 1.00 93.81 86 GLY A CA 1
ATOM 618 C C . GLY A 1 86 ? -3.558 2.161 18.345 1.00 93.81 86 GLY A C 1
ATOM 619 O O . GLY A 1 86 ? -4.776 2.248 18.497 1.00 93.81 86 GLY A O 1
ATOM 620 N N . GLU A 1 87 ? -2.740 3.206 18.438 1.00 97.44 87 GLU A N 1
ATOM 621 C CA . GLU A 1 87 ? -3.179 4.581 18.685 1.00 97.44 87 GLU A CA 1
ATOM 622 C C . GLU A 1 87 ? -2.927 5.449 17.449 1.00 97.44 87 GLU A C 1
ATOM 624 O O . GLU A 1 87 ? -1.828 5.450 16.884 1.00 97.44 87 GLU A O 1
ATOM 629 N N . VAL A 1 88 ? -3.932 6.224 17.041 1.00 97.31 88 VAL A N 1
ATOM 630 C CA . VAL A 1 88 ? -3.794 7.186 15.941 1.00 97.31 88 VAL A CA 1
ATOM 631 C C . VAL A 1 88 ? -2.914 8.347 16.401 1.00 97.31 88 VAL A C 1
ATOM 633 O O . VAL A 1 88 ? -3.277 9.080 17.317 1.00 97.31 88 VAL A O 1
ATOM 636 N N . ARG A 1 89 ? -1.758 8.533 15.752 1.00 98.19 89 ARG A N 1
ATOM 637 C CA . ARG A 1 89 ? -0.810 9.618 16.078 1.00 98.19 89 ARG A CA 1
ATOM 638 C C . ARG A 1 89 ? -0.961 10.866 15.213 1.00 98.19 89 ARG A C 1
ATOM 640 O O . ARG A 1 89 ? -0.575 11.947 15.643 1.00 98.19 89 ARG A O 1
ATOM 647 N N . ALA A 1 90 ? -1.470 10.713 13.995 1.00 97.62 90 ALA A N 1
ATOM 648 C CA . ALA A 1 90 ? -1.643 11.795 13.034 1.00 97.62 90 ALA A CA 1
ATOM 649 C C . ALA A 1 90 ? -2.713 11.424 12.003 1.00 97.62 90 ALA A C 1
ATOM 651 O O . ALA A 1 90 ? -2.946 10.245 11.737 1.00 97.62 90 ALA A O 1
ATOM 652 N N . THR A 1 91 ? -3.325 12.439 11.403 1.00 96.88 91 THR A N 1
ATOM 653 C CA . THR A 1 91 ? -4.264 12.311 10.288 1.00 96.88 91 THR A CA 1
ATOM 654 C C . THR A 1 91 ? -3.929 13.357 9.230 1.00 96.88 91 THR A C 1
ATOM 656 O O . THR A 1 91 ? -3.372 14.415 9.529 1.00 96.88 91 THR A O 1
ATOM 659 N N . ARG A 1 92 ? -4.243 13.047 7.973 1.00 95.75 92 ARG A N 1
ATOM 660 C CA . ARG A 1 92 ? -4.138 13.971 6.844 1.00 95.75 92 ARG A CA 1
ATOM 661 C C . ARG A 1 92 ? -5.373 13.772 5.983 1.00 95.75 92 ARG A C 1
ATOM 663 O O . ARG A 1 92 ? -5.561 12.690 5.442 1.00 95.75 92 ARG A O 1
ATOM 670 N N . ASP A 1 93 ? -6.192 14.808 5.894 1.00 94.81 93 ASP A N 1
ATOM 671 C CA . ASP A 1 93 ? -7.494 14.783 5.229 1.00 94.81 93 ASP A CA 1
ATOM 672 C C . ASP A 1 93 ? -7.527 15.772 4.050 1.00 94.81 93 ASP A C 1
ATOM 674 O O . ASP A 1 93 ? -6.707 16.692 3.978 1.00 94.81 93 ASP A O 1
ATOM 678 N N . GLY A 1 94 ? -8.453 15.569 3.111 1.00 93.06 94 GLY A N 1
ATOM 679 C CA . GLY A 1 94 ? -8.635 16.407 1.920 1.00 93.06 94 GLY A CA 1
ATOM 680 C C . GLY A 1 94 ? -7.695 16.092 0.751 1.00 93.06 94 GLY A C 1
ATOM 681 O O . GLY A 1 94 ? -7.610 16.875 -0.196 1.00 93.06 94 GLY A O 1
ATOM 682 N N . MET A 1 95 ? -6.982 14.966 0.801 1.00 91.00 95 MET A N 1
ATOM 683 C CA . MET A 1 95 ? -6.156 14.507 -0.314 1.00 91.00 95 MET A CA 1
ATOM 684 C C . MET A 1 95 ? -7.034 13.906 -1.417 1.00 91.00 95 MET A C 1
ATOM 686 O O . MET A 1 95 ? -7.861 13.052 -1.111 1.00 91.00 95 MET A O 1
ATOM 690 N N . PRO A 1 96 ? -6.885 14.327 -2.685 1.00 89.44 96 PRO A N 1
ATOM 691 C CA . PRO A 1 96 ? -7.626 13.714 -3.776 1.00 89.44 96 PRO A CA 1
ATOM 692 C C . PRO A 1 96 ? -7.106 12.304 -4.083 1.00 89.44 96 PRO A C 1
ATOM 694 O O . PRO A 1 96 ? -5.894 12.091 -4.169 1.00 89.44 96 PRO A O 1
ATOM 697 N N . ASP A 1 97 ? -8.027 11.378 -4.346 1.00 86.62 97 ASP A N 1
ATOM 698 C CA . ASP A 1 97 ? -7.713 10.039 -4.848 1.00 86.62 97 ASP A CA 1
ATOM 699 C C . ASP A 1 97 ? -7.476 10.101 -6.363 1.00 86.62 97 ASP A C 1
ATOM 701 O O . ASP A 1 97 ? -8.416 10.241 -7.151 1.00 86.62 97 ASP A O 1
ATOM 705 N N . LEU A 1 98 ? -6.206 10.055 -6.777 1.00 81.19 98 LEU A N 1
ATOM 706 C CA . LEU A 1 98 ? -5.805 10.280 -8.174 1.00 81.19 98 LEU A CA 1
ATOM 707 C C . LEU A 1 98 ? -5.415 9.007 -8.944 1.00 81.19 98 LEU A C 1
ATOM 709 O O . LEU A 1 98 ? -5.262 9.092 -10.159 1.00 81.19 98 LEU A O 1
ATOM 713 N N . GLY A 1 99 ? -5.309 7.849 -8.277 1.00 66.19 99 GLY A N 1
ATOM 714 C CA . GLY A 1 99 ? -4.981 6.558 -8.905 1.00 66.19 99 GLY A CA 1
ATOM 715 C C . GLY A 1 99 ? -3.735 6.605 -9.795 1.00 66.19 99 GLY A C 1
ATOM 716 O O . GLY A 1 99 ? -3.826 6.245 -10.969 1.00 66.19 99 GLY A O 1
ATOM 717 N N . LEU A 1 100 ? -2.629 7.123 -9.250 1.00 56.25 100 LEU A N 1
ATOM 718 C CA . LEU A 1 100 ? -1.323 7.195 -9.912 1.00 56.25 100 LEU A CA 1
ATOM 719 C C . LEU A 1 100 ? -0.503 5.942 -9.626 1.00 56.25 100 LEU A C 1
ATOM 721 O O . LEU A 1 100 ? -0.465 5.562 -8.436 1.00 56.25 100 LEU A O 1
#